Protein AF-A0A0N0ABI4-F1 (afdb_monomer_lite)

Radius of gyration: 16.85 Å; chains: 1; bounding box: 41×33×30 Å

pLDDT: mean 94.12, std 3.89, range [79.5, 98.19]

Foldseek 3Di:
DVVVVVVPDDDAFKDKAFDDPDPVSVVVQVVCVVVVHDDPRMDIDGDDDDDDDDDDDDDPDPDDPCPCVVVVVPPVVD

Secondary structure (DSSP, 8-state):
-HHHHHTTS---SEEEEE--SSHHHHHHHHHHHHHT---TTEEEEE--SPPPP------TT---TTTTHHHHHH-TT-

Sequence (78 aa):
GIAGALARRAVLSERAVVVAGSREEAVAGLGALGRGENSPAVVAGSAGVPGRMVLVFPGQGSQWLGMGRELLESSPVF

Structure (mmCIF, N/CA/C/O backbone):
data_AF-A0A0N0ABI4-F1
#
_entry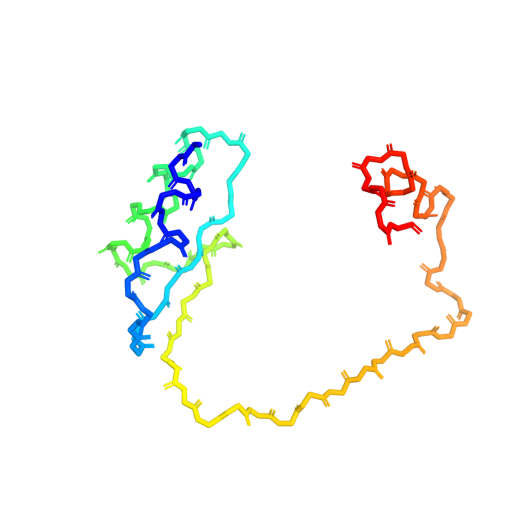.id   AF-A0A0N0ABI4-F1
#
loop_
_atom_site.group_PDB
_atom_site.id
_atom_site.type_symbol
_atom_site.label_atom_id
_atom_site.label_alt_id
_atom_site.label_comp_id
_atom_site.label_asym_id
_atom_site.label_entity_id
_atom_site.label_seq_id
_atom_site.pdbx_PDB_ins_code
_atom_site.Cartn_x
_atom_site.Cartn_y
_atom_site.Cartn_z
_atom_site.occupancy
_atom_site.B_iso_or_equiv
_atom_site.auth_seq_id
_atom_site.auth_comp_id
_atom_site.auth_asym_id
_atom_site.auth_atom_id
_atom_site.pdbx_PDB_model_num
ATOM 1 N N . GLY A 1 1 ? -12.787 -1.461 12.416 1.00 83.88 1 GLY A N 1
ATOM 2 C CA . GLY A 1 1 ? -13.358 -0.690 11.290 1.00 83.88 1 GLY A CA 1
ATOM 3 C C . GLY A 1 1 ? -13.683 -1.592 10.111 1.00 83.88 1 GLY A C 1
ATOM 4 O O . GLY A 1 1 ? -13.364 -2.777 10.164 1.00 83.88 1 GLY A O 1
ATOM 5 N N . ILE A 1 2 ? -14.298 -1.037 9.061 1.00 91.44 2 ILE A N 1
ATOM 6 C CA . ILE A 1 2 ? -14.756 -1.768 7.861 1.00 91.44 2 ILE A CA 1
ATOM 7 C C . ILE A 1 2 ? -13.624 -2.598 7.230 1.00 91.44 2 ILE A C 1
ATOM 9 O O . ILE A 1 2 ? -13.813 -3.787 6.982 1.00 91.44 2 ILE A O 1
ATOM 13 N N . ALA A 1 3 ? -12.423 -2.026 7.080 1.00 92.50 3 ALA A N 1
ATOM 14 C CA . ALA A 1 3 ? -11.256 -2.729 6.534 1.00 92.50 3 ALA A CA 1
ATOM 15 C C . ALA A 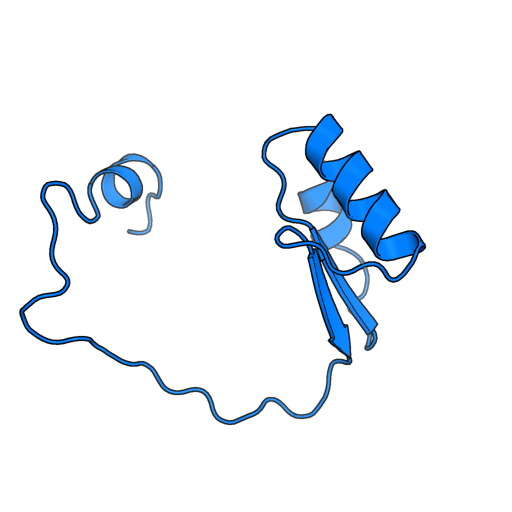1 3 ? -10.917 -4.024 7.301 1.00 92.50 3 ALA A C 1
ATOM 17 O O . ALA A 1 3 ? -10.755 -5.085 6.706 1.00 92.50 3 ALA A O 1
ATOM 18 N N . GLY A 1 4 ? -10.908 -3.972 8.637 1.00 94.75 4 GLY A N 1
ATOM 19 C CA . GLY A 1 4 ? -10.624 -5.146 9.470 1.00 94.75 4 GLY A CA 1
ATOM 20 C C . GLY A 1 4 ? -11.693 -6.241 9.392 1.00 94.75 4 GLY A C 1
ATOM 21 O O . GLY A 1 4 ? -11.391 -7.402 9.650 1.00 94.75 4 GLY A O 1
ATOM 22 N N . ALA A 1 5 ? -12.937 -5.898 9.042 1.00 94.50 5 ALA A N 1
ATOM 23 C CA . ALA A 1 5 ? -13.980 -6.889 8.780 1.00 94.50 5 ALA A CA 1
ATOM 24 C C . ALA A 1 5 ? -13.798 -7.551 7.405 1.00 94.50 5 ALA A C 1
ATOM 26 O O . ALA A 1 5 ? -13.987 -8.760 7.283 1.00 94.50 5 ALA A O 1
ATOM 27 N N . LEU A 1 6 ? -13.389 -6.784 6.388 1.00 94.94 6 LEU A N 1
ATOM 28 C CA . LEU A 1 6 ? -13.086 -7.303 5.050 1.00 94.94 6 LEU A CA 1
ATOM 29 C C . LEU A 1 6 ? -11.889 -8.261 5.067 1.00 94.94 6 LEU A C 1
ATOM 31 O O . LEU A 1 6 ? -11.962 -9.319 4.452 1.00 94.94 6 LEU A O 1
ATOM 35 N N . ALA A 1 7 ? -10.846 -7.951 5.842 1.00 94.69 7 ALA A N 1
ATOM 36 C CA . ALA A 1 7 ? -9.648 -8.785 5.979 1.00 94.69 7 ALA A CA 1
ATOM 37 C C . ALA A 1 7 ? -9.910 -10.187 6.569 1.00 94.69 7 ALA A C 1
ATOM 39 O O . ALA A 1 7 ? -9.052 -11.060 6.489 1.00 94.69 7 ALA A O 1
ATOM 40 N N . ARG A 1 8 ? -11.087 -10.408 7.168 1.00 95.88 8 ARG A N 1
ATOM 41 C CA . ARG A 1 8 ? -11.512 -11.700 7.733 1.00 95.88 8 ARG A CA 1
ATOM 42 C C . ARG A 1 8 ? -12.422 -12.507 6.806 1.00 95.88 8 ARG A C 1
ATOM 44 O O . ARG A 1 8 ? -12.819 -13.612 7.166 1.00 95.88 8 ARG A O 1
ATOM 51 N N . ARG A 1 9 ? -12.808 -11.960 5.649 1.00 95.38 9 ARG A N 1
ATOM 52 C CA . ARG A 1 9 ? -13.596 -12.694 4.650 1.00 95.38 9 ARG A CA 1
ATOM 53 C C . ARG A 1 9 ? -12.720 -13.705 3.909 1.00 95.38 9 ARG A C 1
ATOM 55 O O . ARG A 1 9 ? -11.497 -13.612 3.918 1.00 95.38 9 ARG A O 1
ATOM 62 N N . ALA A 1 10 ? -13.372 -14.663 3.250 1.00 95.69 10 ALA A N 1
ATOM 63 C CA . ALA A 1 10 ? -12.697 -15.611 2.375 1.00 95.69 10 ALA A CA 1
ATOM 64 C C . ALA A 1 10 ? -11.902 -14.884 1.280 1.00 95.69 10 ALA A C 1
ATOM 66 O O . ALA A 1 10 ? -12.346 -13.874 0.731 1.00 95.69 10 ALA A O 1
ATOM 67 N N . VAL A 1 11 ? -10.735 -15.432 0.955 1.00 92.50 11 VAL A N 1
ATOM 68 C CA . VAL A 1 11 ? -9.836 -14.872 -0.050 1.00 92.50 11 VAL A CA 1
ATOM 69 C C . VAL A 1 11 ? -10.145 -15.513 -1.408 1.00 92.50 11 VAL A C 1
ATOM 71 O O . VAL A 1 11 ? -9.845 -16.685 -1.623 1.00 92.50 11 VAL A O 1
ATOM 74 N N . LEU A 1 12 ? -10.752 -14.745 -2.316 1.00 93.81 12 LEU A N 1
ATOM 75 C CA . LEU A 1 12 ? -11.168 -15.198 -3.654 1.00 93.81 12 LEU A CA 1
ATOM 76 C C . LEU A 1 12 ? -10.085 -14.943 -4.719 1.00 93.81 12 LEU A C 1
ATOM 78 O O . LEU A 1 12 ? -9.027 -14.392 -4.406 1.00 93.81 12 LEU A O 1
ATOM 82 N N . SER A 1 13 ? -10.314 -15.366 -5.967 1.00 94.56 13 SER A N 1
ATOM 83 C CA . SER A 1 13 ? -9.387 -15.110 -7.079 1.00 94.56 13 SER A CA 1
ATOM 84 C C . SER A 1 13 ? -9.423 -13.649 -7.517 1.00 94.56 13 SER A C 1
ATOM 86 O O . SER A 1 13 ? -8.383 -13.004 -7.529 1.00 94.56 13 SER A O 1
ATOM 88 N N . GLU A 1 14 ? -10.603 -13.099 -7.790 1.00 94.44 14 GLU A N 1
ATOM 89 C CA . GLU A 1 14 ? -10.752 -11.687 -8.145 1.00 94.44 14 GLU A CA 1
ATOM 90 C C . GLU A 1 14 ? -10.682 -10.819 -6.895 1.00 94.44 14 GLU A C 1
ATOM 92 O O . GLU A 1 14 ? -11.439 -11.012 -5.938 1.00 94.44 14 GLU A O 1
ATOM 97 N N . ARG A 1 15 ? -9.743 -9.872 -6.886 1.00 94.81 15 ARG A N 1
ATOM 98 C CA . ARG A 1 15 ? -9.465 -9.029 -5.725 1.00 94.81 15 ARG A CA 1
ATOM 99 C C . ARG A 1 15 ? -9.367 -7.575 -6.138 1.00 94.81 15 ARG A C 1
ATOM 101 O O . ARG A 1 15 ? -8.864 -7.244 -7.207 1.00 94.81 15 ARG A O 1
ATOM 108 N N . ALA A 1 16 ? -9.796 -6.710 -5.231 1.00 95.81 16 ALA A N 1
ATOM 109 C CA . ALA A 1 16 ? -9.588 -5.282 -5.336 1.00 95.81 16 ALA A CA 1
ATOM 110 C C . ALA A 1 16 ? -9.290 -4.687 -3.958 1.00 95.81 16 ALA A C 1
ATOM 112 O O . ALA A 1 16 ? -9.809 -5.155 -2.941 1.00 95.81 16 ALA A O 1
ATOM 113 N N . VAL A 1 17 ? -8.463 -3.647 -3.938 1.00 96.44 17 VAL A N 1
ATOM 114 C CA . VAL A 1 17 ? -8.126 -2.846 -2.761 1.00 96.44 17 VAL A CA 1
ATOM 115 C C . VAL A 1 17 ? -8.409 -1.386 -3.086 1.00 96.44 17 VAL A C 1
ATOM 117 O O . VAL A 1 17 ? -7.990 -0.893 -4.131 1.00 96.44 17 VAL A O 1
ATOM 120 N N . VAL A 1 18 ? -9.111 -0.706 -2.179 1.00 97.38 18 VAL A N 1
ATOM 121 C CA . VAL A 1 18 ? -9.321 0.744 -2.217 1.00 97.38 18 VAL A CA 1
ATOM 122 C C . VAL A 1 18 ? -8.523 1.366 -1.076 1.00 97.38 18 VAL A C 1
ATOM 124 O O . VAL A 1 18 ? -8.742 1.012 0.084 1.00 97.38 18 VAL A O 1
ATOM 127 N N . VAL A 1 19 ? -7.605 2.274 -1.398 1.00 97.44 19 VAL A N 1
ATOM 128 C CA . VAL A 1 19 ? -6.843 3.054 -0.415 1.00 97.44 19 VAL A CA 1
ATOM 129 C C . VAL A 1 19 ? -7.593 4.357 -0.151 1.00 97.44 19 VAL A C 1
ATOM 131 O O . VAL A 1 19 ? -7.832 5.126 -1.076 1.00 97.44 19 VAL A O 1
ATOM 134 N N . ALA A 1 20 ? -7.994 4.586 1.099 1.00 96.88 20 ALA A N 1
ATOM 135 C CA . ALA A 1 20 ? -8.779 5.752 1.492 1.00 96.88 20 ALA A CA 1
ATOM 136 C C . ALA A 1 20 ? -8.460 6.172 2.933 1.00 96.88 20 ALA A C 1
ATOM 138 O O . ALA A 1 20 ? -8.403 5.324 3.828 1.00 96.88 20 ALA A O 1
ATOM 139 N N . GLY A 1 21 ? -8.290 7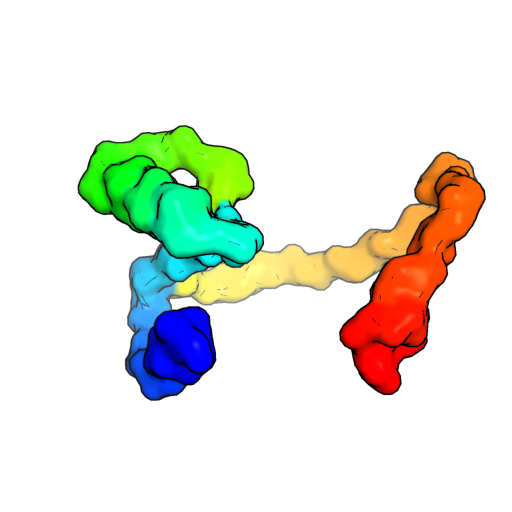.476 3.149 1.00 96.06 21 GLY A N 1
ATOM 140 C CA . GLY A 1 21 ? -8.162 8.110 4.462 1.00 96.06 21 GLY A CA 1
ATOM 141 C C . GLY A 1 21 ? -9.502 8.560 5.053 1.00 96.06 21 GLY A C 1
ATOM 142 O O . GLY A 1 21 ? -9.591 8.810 6.254 1.00 96.06 21 GLY A O 1
ATOM 143 N N . SER A 1 22 ? -10.560 8.619 4.237 1.00 96.50 22 SER A N 1
ATOM 144 C CA . SER A 1 22 ? -11.906 9.042 4.642 1.00 96.50 22 SER A CA 1
ATOM 145 C C . SER A 1 22 ? -13.008 8.119 4.110 1.00 96.50 22 SER A C 1
ATOM 147 O O . SER A 1 22 ? -12.797 7.264 3.243 1.00 96.50 22 SER A O 1
ATOM 149 N N . ARG A 1 23 ? -14.228 8.278 4.640 1.00 96.62 23 ARG A N 1
ATOM 150 C CA . ARG A 1 23 ? -15.400 7.529 4.164 1.00 96.62 23 ARG A CA 1
ATOM 151 C C . ARG A 1 23 ? -15.773 7.948 2.743 1.00 96.62 23 ARG A C 1
ATOM 153 O O . ARG A 1 23 ? -16.175 7.107 1.944 1.00 96.62 23 ARG A O 1
ATOM 160 N N . GLU A 1 24 ? -15.649 9.231 2.446 1.00 97.69 24 GLU A N 1
ATOM 161 C CA . GLU A 1 24 ? -15.982 9.846 1.166 1.00 97.69 24 GLU A CA 1
ATOM 162 C C . GLU A 1 24 ? -15.057 9.308 0.069 1.00 97.69 24 GLU A C 1
ATOM 164 O O . GLU A 1 24 ? -15.537 8.856 -0.971 1.00 97.69 24 GLU A O 1
ATOM 169 N N . GLU A 1 25 ? -13.751 9.237 0.347 1.00 97.44 25 GLU A N 1
ATOM 170 C CA . GLU A 1 25 ? -12.768 8.593 -0.533 1.00 97.44 25 GLU A CA 1
ATOM 171 C C . GLU A 1 25 ? -13.074 7.108 -0.745 1.00 97.44 25 GLU A C 1
ATOM 173 O O . GLU A 1 25 ? -13.042 6.626 -1.878 1.00 97.44 25 GLU A O 1
ATOM 178 N N . ALA A 1 26 ? -13.429 6.380 0.321 1.00 97.25 26 ALA A N 1
ATOM 179 C CA . ALA A 1 26 ? -13.766 4.963 0.215 1.00 97.25 26 ALA A CA 1
ATOM 180 C C . ALA A 1 26 ? -14.994 4.735 -0.681 1.00 97.25 26 ALA A C 1
ATOM 182 O O . ALA A 1 26 ? -14.984 3.848 -1.534 1.00 97.25 26 ALA A O 1
ATOM 183 N N . VAL A 1 27 ? -16.045 5.547 -0.527 1.00 97.75 27 VAL A N 1
ATOM 184 C CA . VAL A 1 27 ? -17.254 5.474 -1.363 1.00 97.75 27 VAL A CA 1
ATOM 185 C C . VAL A 1 27 ? -16.941 5.829 -2.816 1.00 97.75 27 VAL A C 1
ATOM 187 O O . VAL A 1 27 ? -17.394 5.124 -3.719 1.00 97.75 27 VAL A O 1
ATOM 190 N N . ALA A 1 28 ? -16.144 6.872 -3.059 1.00 97.75 28 ALA A N 1
ATOM 191 C CA . ALA A 1 28 ? -15.737 7.259 -4.407 1.00 97.75 28 ALA A CA 1
ATOM 192 C C . ALA A 1 28 ? -14.933 6.145 -5.101 1.00 97.75 28 ALA A C 1
ATOM 194 O O . ALA A 1 28 ? -15.247 5.773 -6.235 1.00 97.75 28 ALA A O 1
ATOM 195 N N . GLY A 1 29 ? -13.954 5.560 -4.402 1.00 97.69 29 GLY A N 1
ATOM 196 C CA . GLY A 1 29 ? -13.131 4.466 -4.919 1.00 97.69 29 GLY A CA 1
ATOM 197 C C . GLY A 1 29 ? -13.930 3.191 -5.194 1.00 97.69 29 GLY A C 1
ATOM 198 O O . GLY A 1 29 ? -13.781 2.588 -6.255 1.00 97.69 29 GLY A O 1
ATOM 199 N N . LEU A 1 30 ? -14.844 2.813 -4.293 1.00 97.31 30 LEU A N 1
ATOM 200 C CA . LEU A 1 30 ? -15.754 1.682 -4.510 1.00 97.31 30 LEU A CA 1
ATOM 201 C C . LEU A 1 30 ? -16.709 1.926 -5.686 1.00 97.31 30 LEU A C 1
ATOM 203 O O . LEU A 1 30 ? -16.996 1.000 -6.442 1.00 97.31 30 LEU A O 1
ATOM 207 N N . GLY A 1 31 ? -17.175 3.164 -5.864 1.00 98.19 31 GLY A N 1
ATOM 208 C CA . GLY A 1 31 ? -17.993 3.551 -7.009 1.00 98.19 31 GLY A CA 1
ATOM 209 C C . GLY A 1 31 ? -17.245 3.408 -8.336 1.00 98.19 31 GLY A C 1
ATOM 210 O O . GLY A 1 31 ? -17.790 2.829 -9.272 1.00 98.19 31 GLY A O 1
ATOM 211 N N . ALA A 1 32 ? -16.001 3.893 -8.410 1.00 97.94 32 ALA A N 1
ATOM 212 C CA . ALA A 1 32 ? -15.151 3.743 -9.595 1.00 97.94 32 ALA A CA 1
ATOM 213 C C . ALA A 1 32 ? -14.879 2.263 -9.912 1.00 97.94 32 ALA A C 1
ATOM 215 O O . ALA A 1 32 ? -15.067 1.832 -11.049 1.00 97.94 32 ALA A O 1
ATOM 216 N N . LEU A 1 33 ? -14.549 1.463 -8.890 1.00 97.75 33 LEU A N 1
ATOM 217 C CA . LEU A 1 33 ? -14.371 0.016 -9.025 1.00 97.75 33 LEU A CA 1
ATOM 218 C C . LEU A 1 33 ? -15.633 -0.665 -9.576 1.00 97.75 33 L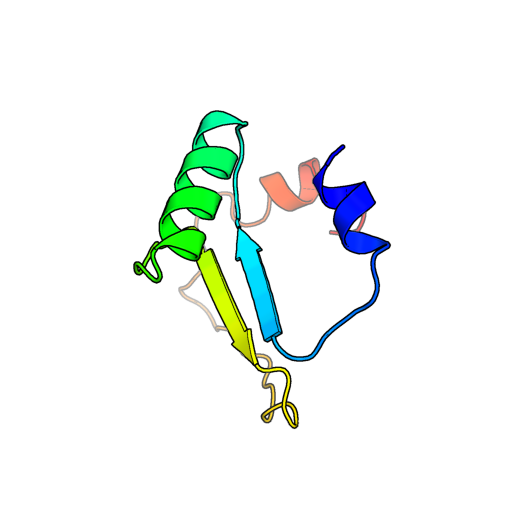EU A C 1
ATOM 220 O O . LEU A 1 33 ? -15.542 -1.467 -10.501 1.00 97.75 33 LEU A O 1
ATOM 224 N N . GLY A 1 34 ? -16.812 -0.327 -9.045 1.00 97.75 34 GLY A N 1
ATOM 225 C CA . GLY A 1 34 ? -18.087 -0.888 -9.502 1.00 97.75 34 GLY A CA 1
ATOM 226 C C . GLY A 1 34 ? -18.441 -0.533 -10.951 1.00 97.75 34 GLY A C 1
ATOM 227 O O . GLY A 1 34 ? -19.168 -1.285 -11.595 1.00 97.75 34 GLY A O 1
ATOM 228 N N . ARG A 1 35 ? -17.913 0.581 -11.474 1.00 97.81 35 ARG A N 1
ATOM 229 C CA . ARG A 1 35 ? -18.062 1.000 -12.878 1.00 97.81 35 ARG A CA 1
ATOM 230 C C . ARG A 1 35 ? -16.940 0.498 -13.794 1.00 97.81 35 ARG A C 1
ATOM 232 O O . ARG A 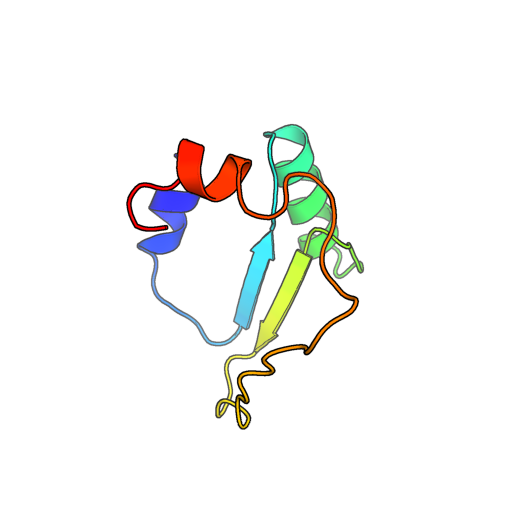1 35 ? -17.020 0.708 -14.999 1.00 97.81 35 ARG A O 1
ATOM 239 N N . GLY A 1 36 ? -15.912 -0.159 -13.252 1.00 95.50 36 GLY A N 1
ATOM 240 C CA . GLY A 1 36 ? -14.738 -0.589 -14.019 1.00 95.50 36 GLY A CA 1
ATOM 241 C C . GLY A 1 36 ? -13.843 0.569 -14.474 1.00 95.50 36 GLY A C 1
ATOM 242 O O . GLY A 1 36 ? -13.142 0.451 -15.476 1.00 95.50 36 GLY A O 1
ATOM 243 N N . GLU A 1 37 ? -13.881 1.700 -13.771 1.00 96.50 37 GLU A N 1
ATOM 244 C CA . GLU A 1 37 ? -13.082 2.883 -14.090 1.00 96.50 37 GLU A CA 1
ATOM 245 C C . GLU A 1 37 ? -11.688 2.803 -13.457 1.00 96.50 37 GLU A C 1
ATOM 247 O O . GLU A 1 37 ? -11.517 2.335 -12.329 1.00 96.50 37 GLU A O 1
ATOM 252 N N . ASN A 1 38 ? -10.685 3.333 -14.161 1.00 93.31 38 ASN A N 1
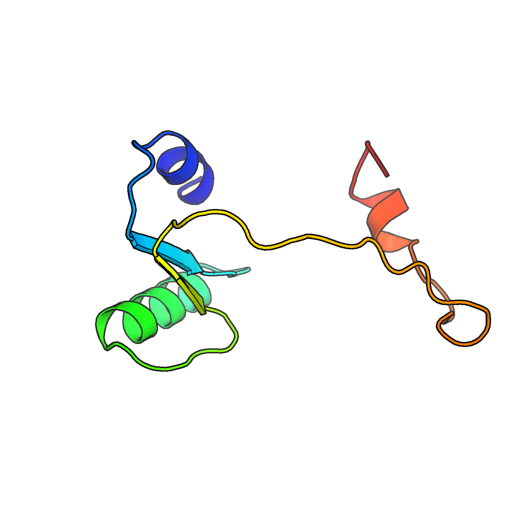ATOM 253 C CA . ASN A 1 38 ? -9.348 3.496 -13.599 1.00 93.31 38 ASN A CA 1
ATOM 254 C C . ASN A 1 38 ? -9.356 4.589 -12.524 1.00 93.31 38 ASN A C 1
ATOM 256 O O . ASN A 1 38 ? -9.835 5.699 -12.753 1.00 93.31 38 ASN A O 1
ATOM 260 N N . SER A 1 39 ? -8.769 4.293 -11.367 1.00 95.94 39 SER A N 1
ATOM 261 C CA . SER A 1 39 ? -8.602 5.247 -10.274 1.00 95.94 39 SER A CA 1
ATOM 262 C C . SER A 1 39 ? -7.259 5.014 -9.587 1.00 95.94 39 SER A C 1
ATOM 264 O O . SER A 1 39 ? -6.920 3.862 -9.319 1.00 95.94 39 SER A O 1
ATOM 266 N N . PRO A 1 40 ? -6.504 6.072 -9.242 1.00 95.81 40 PRO A N 1
ATOM 267 C CA . PRO A 1 40 ? -5.234 5.926 -8.528 1.00 95.81 40 PRO A CA 1
ATOM 268 C C . PRO A 1 40 ? -5.403 5.311 -7.129 1.00 95.81 40 PRO A C 1
ATOM 270 O O . PRO A 1 40 ? -4.446 4.785 -6.572 1.00 95.81 40 PRO A O 1
ATOM 273 N N . ALA A 1 41 ? -6.613 5.360 -6.565 1.00 96.00 41 ALA A N 1
ATOM 274 C CA . ALA A 1 41 ? -6.929 4.785 -5.261 1.00 96.00 41 ALA A CA 1
ATOM 275 C C . ALA A 1 41 ? -7.315 3.296 -5.325 1.00 96.00 41 ALA A C 1
ATOM 277 O O . ALA A 1 41 ? -7.520 2.683 -4.277 1.00 96.00 41 ALA A O 1
ATOM 278 N N . VAL A 1 42 ? -7.463 2.721 -6.526 1.00 97.81 42 VAL A N 1
ATOM 279 C CA . VAL A 1 42 ? -7.980 1.363 -6.730 1.00 97.81 42 VAL A CA 1
ATOM 280 C C . VAL A 1 42 ? -6.921 0.486 -7.382 1.00 97.81 42 VAL A C 1
ATOM 282 O O . VAL A 1 42 ? -6.437 0.772 -8.473 1.00 97.81 42 VAL A O 1
ATOM 285 N N . VAL A 1 43 ? -6.622 -0.638 -6.738 1.00 96.19 43 VAL A N 1
ATOM 286 C CA . VAL A 1 43 ? -5.808 -1.712 -7.312 1.00 96.19 43 VAL A CA 1
ATOM 287 C C . VAL A 1 43 ? -6.692 -2.941 -7.440 1.00 96.19 43 VAL A C 1
ATOM 289 O O . VAL A 1 43 ? -7.183 -3.441 -6.431 1.00 96.19 43 VAL A O 1
ATOM 292 N N . ALA A 1 44 ? -6.899 -3.428 -8.660 1.00 94.69 44 ALA A N 1
ATOM 293 C CA . ALA A 1 44 ? -7.678 -4.630 -8.942 1.00 94.69 44 ALA A CA 1
ATOM 294 C C . ALA A 1 44 ? -6.845 -5.650 -9.721 1.00 94.69 44 ALA A C 1
ATOM 296 O O . ALA A 1 44 ? -5.948 -5.285 -10.482 1.00 94.69 44 ALA A O 1
ATOM 297 N N . GLY A 1 45 ? -7.143 -6.931 -9.532 1.00 92.12 45 GLY A N 1
ATOM 298 C CA . GLY A 1 45 ? -6.500 -8.002 -10.277 1.00 92.12 45 GLY A CA 1
ATOM 299 C C . GLY A 1 45 ? -6.975 -9.391 -9.872 1.00 92.12 45 GLY A C 1
ATOM 300 O O . GLY A 1 45 ? -7.561 -9.595 -8.806 1.00 92.12 45 GLY A O 1
ATOM 301 N N . SER A 1 46 ? -6.670 -10.353 -10.732 1.00 93.12 46 SER A N 1
ATOM 302 C CA . SER A 1 46 ? -6.935 -11.769 -10.507 1.00 93.12 46 SER A CA 1
ATOM 303 C C . SER A 1 46 ? -5.725 -12.422 -9.841 1.00 93.12 46 SER A C 1
ATOM 305 O O . SER A 1 46 ? -4.580 -12.245 -10.265 1.00 93.12 46 SER A O 1
ATOM 307 N N . ALA A 1 47 ? -5.957 -13.198 -8.789 1.00 89.94 47 ALA A N 1
ATOM 308 C CA . ALA A 1 47 ? -4.926 -13.985 -8.138 1.00 89.94 47 ALA A CA 1
ATOM 309 C C . ALA A 1 47 ? -4.498 -15.134 -9.061 1.00 89.94 47 ALA A C 1
ATOM 311 O O . ALA A 1 47 ? -5.266 -16.060 -9.314 1.00 89.94 47 ALA A O 1
ATOM 312 N N . GLY A 1 48 ? -3.262 -15.063 -9.548 1.00 84.81 48 GLY A N 1
ATOM 313 C CA . GLY A 1 48 ? -2.611 -16.113 -10.327 1.00 84.81 48 GLY A CA 1
ATOM 314 C C . GLY A 1 48 ? -1.346 -16.625 -9.643 1.00 84.81 48 GLY A C 1
ATOM 315 O O . GLY A 1 48 ? -1.110 -16.371 -8.461 1.00 84.81 48 GLY A O 1
ATOM 316 N N . VAL A 1 49 ? -0.503 -17.325 -10.406 1.00 80.75 49 VAL A N 1
ATOM 317 C CA . VAL A 1 49 ? 0.861 -17.660 -9.973 1.00 80.75 49 VAL A CA 1
ATOM 318 C C . VAL A 1 49 ? 1.616 -16.347 -9.734 1.00 80.75 49 VAL A C 1
ATOM 320 O O . VAL A 1 49 ? 1.723 -15.552 -10.672 1.00 80.75 49 VAL A O 1
ATOM 323 N N . PRO A 1 50 ? 2.124 -16.084 -8.516 1.00 79.50 50 PRO A N 1
ATOM 324 C CA . PRO A 1 50 ? 2.886 -14.873 -8.258 1.00 79.50 50 PRO A CA 1
ATOM 325 C C . PRO A 1 50 ? 4.072 -14.772 -9.219 1.00 79.50 50 PRO A C 1
ATOM 327 O O . PRO A 1 50 ? 4.821 -15.732 -9.407 1.00 79.50 50 PRO A O 1
ATOM 330 N N . GLY A 1 51 ? 4.247 -13.599 -9.827 1.00 83.75 51 GLY A N 1
ATOM 331 C CA . GLY A 1 51 ? 5.466 -13.295 -10.568 1.00 83.75 51 GLY A CA 1
ATOM 332 C C . GLY A 1 51 ? 6.692 -13.298 -9.649 1.00 83.75 51 GLY A C 1
ATOM 333 O O . GLY A 1 51 ? 6.581 -13.292 -8.421 1.00 83.75 51 GLY A O 1
ATOM 334 N N . ARG A 1 52 ? 7.889 -13.270 -10.242 1.00 90.00 52 ARG A N 1
ATOM 335 C CA . ARG A 1 52 ? 9.121 -13.093 -9.462 1.00 90.00 52 ARG A CA 1
ATOM 336 C C . ARG A 1 52 ? 9.133 -11.701 -8.829 1.00 90.00 52 ARG A C 1
ATOM 338 O O . ARG A 1 52 ? 8.980 -10.707 -9.532 1.00 90.00 52 ARG A O 1
ATOM 345 N N . MET A 1 53 ? 9.348 -11.649 -7.519 1.00 91.56 53 MET A N 1
ATOM 346 C CA . MET A 1 53 ? 9.556 -10.416 -6.764 1.00 91.56 53 MET A CA 1
ATOM 347 C C . MET A 1 53 ? 11.054 -10.185 -6.575 1.00 91.56 53 MET A C 1
ATOM 349 O O . MET A 1 53 ? 11.793 -11.124 -6.279 1.00 91.56 53 MET A O 1
ATOM 353 N N . VAL A 1 54 ? 11.495 -8.939 -6.728 1.00 95.19 54 VAL A N 1
ATOM 354 C CA . VAL A 1 54 ? 12.867 -8.516 -6.430 1.00 95.19 54 VAL A CA 1
ATOM 355 C C . VAL A 1 54 ? 12.823 -7.338 -5.466 1.00 95.19 54 VAL A C 1
ATOM 357 O O . VAL A 1 54 ? 11.985 -6.450 -5.610 1.00 95.19 54 VAL A O 1
ATOM 360 N N . LEU A 1 55 ? 13.717 -7.334 -4.478 1.00 95.25 55 LEU A N 1
ATOM 361 C CA . LEU A 1 55 ? 13.925 -6.181 -3.608 1.00 95.25 55 LEU A CA 1
ATOM 362 C C . LEU A 1 55 ? 15.010 -5.305 -4.230 1.00 95.25 55 LEU A C 1
ATOM 364 O O . LEU A 1 55 ? 16.133 -5.761 -4.442 1.00 95.25 55 LEU A O 1
ATOM 368 N N . VAL A 1 56 ? 14.666 -4.058 -4.540 1.00 94.50 56 VAL A N 1
ATOM 369 C CA . VAL A 1 56 ? 15.608 -3.069 -5.069 1.00 94.50 56 VAL A CA 1
ATOM 370 C C . VAL A 1 56 ? 15.997 -2.135 -3.933 1.00 94.50 56 VAL A C 1
ATOM 372 O O . VAL A 1 56 ? 15.145 -1.442 -3.383 1.00 94.50 56 VAL A O 1
ATOM 375 N N . PHE A 1 57 ? 17.285 -2.115 -3.596 1.00 91.38 57 PHE A N 1
ATOM 376 C CA . PHE A 1 57 ? 17.855 -1.201 -2.610 1.00 91.38 57 PHE A CA 1
ATOM 377 C C . PHE A 1 57 ? 18.530 -0.051 -3.367 1.00 91.38 57 PHE A C 1
ATOM 379 O O . PHE A 1 57 ? 19.633 -0.246 -3.884 1.00 91.38 57 PHE A O 1
ATOM 386 N N . PRO A 1 58 ? 17.863 1.110 -3.529 1.00 88.12 58 PRO A N 1
ATOM 387 C CA . PRO A 1 58 ? 18.451 2.232 -4.249 1.00 88.12 58 PRO A CA 1
ATOM 388 C C . PRO A 1 58 ? 19.716 2.716 -3.529 1.00 88.12 58 PRO A C 1
ATOM 390 O O . PRO A 1 58 ? 19.804 2.682 -2.302 1.00 88.12 58 PRO A O 1
ATOM 393 N N . GLY A 1 59 ? 20.709 3.135 -4.312 1.00 90.19 59 GLY A N 1
ATOM 394 C CA . GLY A 1 59 ? 21.959 3.678 -3.788 1.00 90.19 59 GLY A CA 1
ATOM 395 C C . GLY A 1 59 ? 21.832 5.133 -3.326 1.00 90.19 59 GLY A C 1
ATOM 396 O O . GLY A 1 59 ? 20.742 5.662 -3.109 1.00 90.19 59 GLY A O 1
ATOM 397 N N . GLN A 1 60 ? 22.977 5.807 -3.216 1.00 90.62 60 GLN A N 1
ATOM 398 C CA . GLN A 1 60 ? 23.046 7.238 -2.918 1.00 90.62 60 GLN A CA 1
ATOM 399 C C . GLN A 1 60 ? 22.245 8.063 -3.945 1.00 90.62 60 GLN A C 1
ATOM 401 O O . GLN A 1 60 ? 22.395 7.872 -5.150 1.00 90.62 60 GLN A O 1
ATOM 406 N N . GLY A 1 61 ? 21.454 9.029 -3.469 1.00 92.44 61 GLY A N 1
ATOM 407 C CA . GLY A 1 61 ? 20.758 10.025 -4.293 1.00 92.44 61 GLY A CA 1
ATOM 408 C C . GLY A 1 61 ? 19.239 10.059 -4.113 1.00 92.44 61 GLY A C 1
ATOM 409 O O . GLY A 1 61 ? 18.618 11.048 -4.486 1.00 92.44 61 GLY A O 1
ATOM 410 N N . SER A 1 62 ? 18.633 9.028 -3.515 1.00 92.25 62 SER A N 1
ATOM 411 C CA . SER A 1 62 ? 17.189 8.995 -3.232 1.00 92.25 62 SER A CA 1
ATOM 412 C C . SER A 1 62 ? 16.806 9.604 -1.879 1.00 92.25 62 SER A C 1
ATOM 414 O O . SER A 1 62 ? 15.619 9.697 -1.565 1.00 92.25 62 SER A O 1
ATOM 416 N N . GLN A 1 63 ? 17.787 9.971 -1.050 1.00 92.75 63 GLN A N 1
ATOM 417 C CA . GLN A 1 63 ? 17.533 10.523 0.278 1.00 92.75 63 GLN A CA 1
ATOM 418 C C . GLN A 1 63 ? 16.982 11.954 0.213 1.00 92.75 63 GLN A C 1
ATOM 420 O O . GLN A 1 63 ? 17.414 12.768 -0.600 1.00 92.75 63 GLN A O 1
ATOM 425 N N . TRP A 1 64 ? 16.078 12.279 1.134 1.00 93.31 64 TRP A N 1
ATOM 426 C CA . TRP A 1 64 ? 15.530 13.621 1.342 1.00 93.31 64 TRP A CA 1
ATOM 427 C C . TRP A 1 64 ? 15.455 13.934 2.844 1.00 93.31 64 TRP A C 1
ATOM 429 O O . TRP A 1 64 ? 15.476 13.028 3.682 1.00 93.31 64 TRP A O 1
ATOM 439 N N . LEU A 1 65 ? 15.416 15.221 3.208 1.00 95.81 65 LEU A N 1
ATOM 440 C CA . LEU A 1 65 ? 15.437 15.651 4.610 1.00 95.81 65 LEU A CA 1
ATOM 441 C C . LEU A 1 65 ? 14.176 15.179 5.352 1.00 95.81 65 LEU A C 1
ATOM 443 O O . LEU A 1 65 ? 13.078 15.632 5.051 1.00 95.81 65 LEU A O 1
ATOM 447 N N . GLY A 1 66 ? 14.346 14.309 6.351 1.00 94.31 66 GLY A N 1
ATOM 448 C CA . GLY A 1 66 ? 13.237 13.745 7.131 1.00 94.31 66 GLY A CA 1
ATOM 449 C C . GLY A 1 66 ? 12.730 12.386 6.641 1.00 94.31 66 GLY A C 1
ATOM 450 O O . GLY A 1 66 ? 11.768 11.870 7.209 1.00 94.31 66 GLY A O 1
ATOM 451 N N . MET A 1 67 ? 13.382 11.786 5.639 1.00 94.69 67 MET A N 1
ATOM 452 C CA . MET A 1 67 ? 13.084 10.428 5.182 1.00 94.69 67 MET A CA 1
ATOM 453 C C . MET A 1 67 ? 13.023 9.443 6.360 1.00 94.69 67 MET A C 1
ATOM 455 O O . MET A 1 67 ? 13.932 9.387 7.183 1.00 94.69 67 MET A O 1
ATOM 459 N N . GLY A 1 68 ? 11.935 8.675 6.439 1.00 93.12 68 GLY A N 1
ATOM 460 C CA . GLY A 1 68 ? 11.724 7.646 7.463 1.00 93.12 68 GLY A CA 1
ATOM 461 C C . GLY A 1 68 ? 11.264 8.154 8.832 1.00 93.12 68 GLY A C 1
ATOM 462 O O . GLY A 1 68 ? 10.831 7.340 9.641 1.00 93.12 68 GLY A O 1
ATOM 463 N N . ARG A 1 69 ? 11.283 9.468 9.095 1.00 96.81 69 ARG A N 1
ATOM 464 C CA . ARG A 1 69 ? 10.952 10.014 10.422 1.00 96.81 69 ARG A CA 1
ATOM 465 C C . ARG A 1 69 ? 9.509 9.724 10.846 1.00 96.81 69 ARG A C 1
ATOM 467 O O . ARG A 1 69 ? 9.285 9.255 11.951 1.00 96.81 69 ARG A O 1
ATOM 474 N N . GLU A 1 70 ? 8.540 9.953 9.964 1.00 95.62 70 GLU A N 1
ATOM 475 C CA . GLU A 1 70 ? 7.125 9.698 10.273 1.00 95.62 70 GLU A CA 1
ATOM 476 C C . GLU A 1 70 ? 6.842 8.206 10.492 1.00 95.62 70 GLU A C 1
ATOM 478 O O . GLU A 1 70 ? 6.067 7.847 11.376 1.00 95.62 70 GLU A O 1
ATOM 483 N N . LEU A 1 71 ? 7.495 7.322 9.731 1.00 95.31 71 LEU A N 1
ATOM 484 C CA . LEU A 1 71 ? 7.352 5.876 9.918 1.00 95.31 71 LEU A CA 1
ATOM 485 C C . LEU A 1 71 ? 7.935 5.430 11.260 1.00 95.31 71 LEU A C 1
ATOM 487 O O . LEU A 1 71 ? 7.272 4.681 11.969 1.00 95.31 71 LEU A O 1
ATOM 491 N N . LEU A 1 72 ? 9.110 5.946 11.631 1.00 96.56 72 LEU A N 1
ATOM 492 C CA . LEU A 1 72 ? 9.729 5.699 12.936 1.00 96.56 72 LEU A CA 1
ATOM 493 C C . LEU A 1 72 ? 8.836 6.169 14.099 1.00 96.56 72 LEU A C 1
ATOM 495 O O . LEU A 1 72 ? 8.794 5.538 15.149 1.00 96.56 72 LEU A O 1
ATOM 499 N N . GLU A 1 73 ? 8.116 7.278 13.921 1.00 97.12 73 GLU A N 1
ATOM 500 C CA . GLU A 1 73 ? 7.215 7.830 14.940 1.00 97.12 73 GLU A CA 1
ATOM 501 C C . GLU A 1 73 ? 5.873 7.076 15.029 1.00 97.12 73 GLU A C 1
ATOM 503 O O . GLU A 1 73 ? 5.314 6.940 16.117 1.00 97.12 73 GLU A O 1
ATOM 508 N N . SER A 1 74 ? 5.333 6.597 13.903 1.00 97.06 74 SER A N 1
ATOM 509 C CA . SER A 1 74 ? 3.953 6.087 13.810 1.00 97.06 74 SER A CA 1
ATOM 510 C C . SER A 1 74 ? 3.821 4.562 13.735 1.00 97.06 74 SER A C 1
ATOM 512 O O . SER A 1 74 ? 2.741 4.033 14.012 1.00 97.06 74 SER A O 1
ATOM 514 N N . SER A 1 75 ? 4.886 3.839 13.376 1.00 95.56 75 SER A N 1
ATOM 515 C CA . SER A 1 75 ? 4.867 2.388 13.178 1.00 95.56 75 SER A CA 1
ATOM 516 C C . SER A 1 75 ? 5.865 1.695 14.113 1.00 95.56 75 SER A C 1
ATOM 518 O O . SER A 1 75 ? 7.062 1.742 13.861 1.00 95.56 75 SER A O 1
ATOM 520 N N . PRO A 1 76 ? 5.410 0.959 15.143 1.00 94.06 76 PRO A N 1
ATOM 521 C CA . PRO A 1 76 ? 6.286 0.414 16.188 1.00 94.06 76 PRO A CA 1
ATOM 522 C C . PRO A 1 76 ? 7.239 -0.704 15.733 1.00 94.06 76 PRO A C 1
ATOM 524 O O . PRO A 1 76 ? 8.096 -1.123 16.503 1.00 94.06 76 PRO A O 1
ATOM 527 N N . VAL A 1 77 ? 7.056 -1.241 14.525 1.00 95.62 77 VAL A N 1
ATOM 528 C CA . VAL A 1 77 ? 7.928 -2.276 13.935 1.00 95.62 77 VAL A CA 1
ATOM 529 C C . VAL A 1 77 ? 8.934 -1.703 12.932 1.00 95.62 77 VAL A C 1
ATOM 531 O O . VAL A 1 77 ? 9.650 -2.473 12.292 1.00 95.62 77 VAL A O 1
ATOM 534 N N . PHE A 1 78 ? 8.927 -0.381 12.754 1.00 86.88 78 PHE A N 1
ATOM 535 C CA . PHE A 1 78 ? 9.880 0.361 11.938 1.00 86.88 78 PHE A CA 1
ATOM 536 C C . PHE A 1 78 ? 10.996 0.905 12.833 1.00 86.88 78 PHE A C 1
ATOM 538 O O . PHE A 1 78 ? 12.169 0.824 12.409 1.00 86.88 78 PHE A O 1
#